Protein AF-A0A7C0UU69-F1 (afdb_monomer_lite)

Radius of gyration: 23.03 Å; chains: 1; bounding box: 56×17×57 Å

Secondary structure (DSSP, 8-state):
-HHHHHHHHHHHHHHHHHHHHHHHHHHHHHHHSPSSSSS----PPPTT--HHHHHHHHHHTTSSS-HHHH--

Foldseek 3Di:
DVVVVVVVVVVVVVVVVVVVVVVVVVVCVVVPDAFDDPDDDDDDDDPPDDLLNVLVSCCVSRVDVHSVVSVD

Sequence (72 aa):
MRVLRTKLLFELFSGVSALCVLAVGLFFWIRLQPAGESGRVEVEIPKGASLKEIAQLLHERGVIKSAKAFEI

pLDDT: mean 88.07, std 9.81, range [56.47, 97.19]

Structure (mmCIF, N/CA/C/O backbone):
data_AF-A0A7C0UU69-F1
#
_entry.id   AF-A0A7C0UU69-F1
#
loop_
_atom_site.group_PDB
_atom_site.id
_atom_site.type_symbol
_atom_site.label_atom_id
_atom_site.label_alt_id
_atom_site.label_comp_id
_atom_site.label_asym_id
_atom_site.label_entity_id
_atom_site.label_seq_id
_atom_site.pdbx_PDB_ins_code
_atom_site.Cartn_x
_atom_site.Cartn_y
_atom_site.Cartn_z
_atom_site.occupancy
_atom_site.B_iso_or_equiv
_atom_site.auth_seq_id
_atom_site.auth_comp_id
_atom_site.auth_asym_id
_atom_site.auth_atom_id
_atom_site.pdbx_PDB_model_num
ATOM 1 N N . MET A 1 1 ? 37.916 -4.901 -36.160 1.00 56.47 1 MET A N 1
ATOM 2 C CA . MET A 1 1 ? 37.410 -5.454 -34.877 1.00 56.47 1 MET A CA 1
ATOM 3 C C . MET A 1 1 ? 37.074 -4.408 -33.794 1.00 56.47 1 MET A C 1
ATOM 5 O O . MET A 1 1 ? 36.197 -4.699 -32.994 1.00 56.47 1 MET A O 1
ATOM 9 N N . ARG A 1 2 ? 37.672 -3.196 -33.745 1.00 61.19 2 ARG A N 1
ATOM 10 C CA . ARG A 1 2 ? 37.313 -2.160 -32.734 1.00 61.19 2 ARG A CA 1
ATOM 11 C C . ARG A 1 2 ? 35.874 -1.630 -32.852 1.00 61.19 2 ARG A C 1
ATOM 13 O O . ARG A 1 2 ? 35.183 -1.544 -31.850 1.00 61.19 2 ARG A O 1
ATOM 20 N N . VAL A 1 3 ? 35.408 -1.358 -34.072 1.00 64.69 3 VAL A N 1
ATOM 21 C CA . VAL A 1 3 ? 34.079 -0.764 -34.342 1.00 64.69 3 VAL A CA 1
ATOM 22 C C . VAL A 1 3 ? 32.910 -1.694 -33.978 1.00 64.69 3 VAL A C 1
ATOM 24 O O . VAL A 1 3 ? 31.842 -1.229 -33.596 1.00 64.69 3 VAL A O 1
ATOM 27 N N . LEU A 1 4 ? 33.125 -3.013 -34.062 1.00 68.31 4 LEU A N 1
ATOM 28 C CA . LEU A 1 4 ? 32.123 -4.029 -33.726 1.00 68.31 4 LEU A CA 1
ATOM 29 C C . LEU A 1 4 ? 31.873 -4.096 -32.210 1.00 68.31 4 LEU A C 1
ATOM 31 O O . LEU A 1 4 ? 30.728 -4.195 -31.791 1.00 68.31 4 LEU A O 1
ATOM 35 N N . ARG A 1 5 ? 32.928 -3.959 -31.391 1.00 74.12 5 ARG A N 1
ATOM 36 C CA . ARG A 1 5 ? 32.819 -3.920 -29.922 1.00 74.12 5 ARG A CA 1
ATOM 37 C C . ARG A 1 5 ? 32.057 -2.691 -29.422 1.00 74.12 5 ARG A C 1
ATOM 39 O O . ARG A 1 5 ? 31.251 -2.823 -28.511 1.00 74.12 5 ARG A O 1
ATOM 46 N N . THR A 1 6 ? 32.271 -1.520 -30.023 1.00 71.31 6 THR A N 1
ATOM 47 C CA . THR A 1 6 ? 31.588 -0.279 -29.615 1.00 71.31 6 THR A CA 1
ATOM 48 C C . THR A 1 6 ? 30.098 -0.290 -29.965 1.00 71.31 6 THR A C 1
ATOM 50 O O . THR A 1 6 ? 29.289 0.167 -29.165 1.00 71.31 6 THR A O 1
ATOM 53 N N . LYS A 1 7 ? 29.716 -0.863 -31.118 1.00 74.81 7 LYS A N 1
ATOM 54 C CA . LYS A 1 7 ? 28.301 -1.067 -31.479 1.00 74.81 7 LYS A CA 1
ATOM 55 C C . LYS A 1 7 ? 27.608 -2.062 -30.546 1.00 74.81 7 LYS A C 1
ATOM 57 O O . LYS A 1 7 ? 26.528 -1.767 -30.056 1.00 74.81 7 LYS A O 1
ATOM 62 N N . LEU A 1 8 ? 28.273 -3.179 -30.234 1.00 77.25 8 LEU A N 1
ATOM 63 C CA . LEU A 1 8 ? 27.783 -4.163 -29.262 1.00 77.25 8 LEU A CA 1
ATOM 64 C C . LEU A 1 8 ? 27.564 -3.549 -27.874 1.00 77.25 8 LEU A C 1
ATOM 66 O O . LEU A 1 8 ? 26.543 -3.806 -27.251 1.00 77.25 8 LEU A O 1
ATOM 70 N N . LEU A 1 9 ? 28.492 -2.709 -27.404 1.00 79.50 9 LEU A N 1
ATOM 71 C CA . LEU A 1 9 ? 28.351 -1.986 -26.135 1.00 79.50 9 LEU A CA 1
ATOM 72 C C . LEU A 1 9 ? 27.158 -1.018 -26.143 1.00 79.50 9 LEU A C 1
ATOM 74 O O . LEU A 1 9 ? 26.451 -0.922 -25.143 1.00 79.50 9 LEU A O 1
ATOM 78 N N . PHE A 1 10 ? 26.918 -0.325 -27.258 1.00 84.94 10 PHE A N 1
ATOM 79 C CA . PHE A 1 10 ? 25.799 0.609 -27.390 1.00 84.94 10 PHE A CA 1
ATOM 80 C C . PHE A 1 10 ? 24.440 -0.106 -27.424 1.00 84.94 10 PHE A C 1
ATOM 82 O O . PHE A 1 10 ? 23.509 0.320 -26.744 1.00 84.94 10 PHE A O 1
ATOM 89 N N . GLU A 1 11 ? 24.332 -1.223 -28.150 1.00 84.25 11 GLU A N 1
ATOM 90 C CA . GLU A 1 11 ? 23.108 -2.033 -28.172 1.00 84.25 11 GLU A CA 1
ATOM 91 C C . GLU A 1 11 ? 22.813 -2.668 -26.812 1.00 84.25 11 GLU A C 1
ATOM 93 O O . GLU A 1 11 ? 21.668 -2.645 -26.358 1.00 84.25 11 GLU A O 1
ATOM 98 N N . LEU A 1 12 ? 23.844 -3.148 -26.107 1.00 86.69 12 LEU A N 1
ATOM 99 C CA . LEU A 1 12 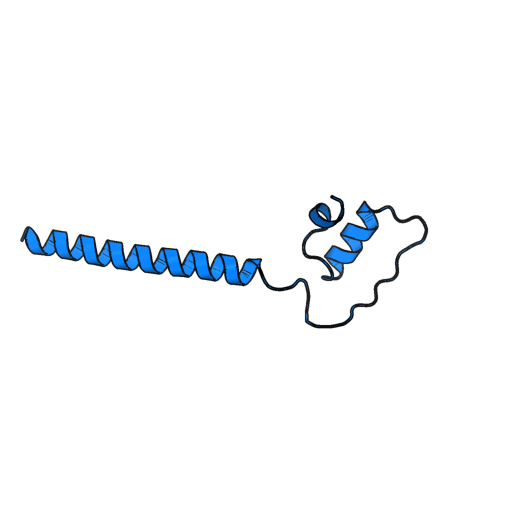? 23.678 -3.670 -24.752 1.00 86.69 12 LEU A CA 1
ATOM 100 C C . LEU A 1 12 ? 23.189 -2.575 -23.791 1.00 86.69 12 LEU A C 1
ATOM 102 O O . LEU A 1 12 ? 22.287 -2.809 -22.991 1.00 86.69 12 LEU A O 1
ATOM 106 N N . PHE A 1 13 ? 23.749 -1.366 -23.893 1.00 90.00 13 PHE A N 1
ATOM 107 C CA . PHE A 1 13 ? 23.352 -0.228 -23.064 1.00 90.00 13 PHE A CA 1
ATOM 108 C C . PHE A 1 13 ? 21.911 0.216 -23.342 1.00 90.00 13 PHE A C 1
ATOM 110 O O . PHE A 1 13 ? 21.148 0.456 -22.407 1.00 90.00 13 PHE A O 1
ATOM 117 N N . SER A 1 14 ? 21.515 0.270 -24.617 1.00 90.62 14 SER A N 1
ATOM 118 C CA . SER A 1 14 ? 20.138 0.563 -25.020 1.00 90.62 14 SER A CA 1
ATOM 119 C C . SER A 1 14 ? 19.158 -0.486 -24.486 1.00 90.62 14 SER A C 1
ATOM 121 O O . SER A 1 14 ? 18.128 -0.119 -23.921 1.00 90.62 14 SER A O 1
ATOM 123 N N . GLY A 1 15 ? 19.508 -1.773 -24.577 1.00 93.00 15 GLY A N 1
ATOM 124 C CA . GLY A 1 15 ? 18.696 -2.863 -24.037 1.00 93.00 15 GLY A CA 1
ATOM 125 C C . GLY A 1 15 ? 18.528 -2.785 -22.517 1.00 93.00 15 GLY A C 1
ATOM 126 O O . GLY A 1 15 ? 17.410 -2.879 -22.013 1.00 93.00 15 GLY A O 1
ATOM 127 N N . VAL A 1 16 ? 19.617 -2.539 -21.780 1.00 95.12 16 VAL A N 1
ATOM 128 C CA . VAL A 1 16 ? 19.570 -2.363 -20.317 1.00 95.12 16 VAL A CA 1
ATOM 129 C C . VAL A 1 16 ? 18.754 -1.128 -19.940 1.00 95.12 16 VAL A C 1
ATOM 131 O O . VAL A 1 16 ? 17.934 -1.193 -19.029 1.00 95.12 16 VAL A O 1
ATOM 134 N N . SER A 1 17 ? 18.921 -0.014 -20.655 1.00 94.50 17 SER A N 1
ATOM 135 C CA . SER A 1 17 ? 18.144 1.205 -20.419 1.00 94.50 17 SER A CA 1
ATOM 136 C C . SER A 1 17 ? 16.644 0.971 -20.622 1.00 94.50 17 SER A C 1
ATOM 138 O O . SER A 1 17 ? 15.853 1.334 -19.752 1.00 94.50 17 SER A O 1
ATOM 140 N N . ALA A 1 18 ? 16.249 0.298 -21.707 1.00 95.81 18 ALA A N 1
ATOM 141 C CA . ALA A 1 18 ? 14.852 -0.048 -21.961 1.00 95.81 18 ALA A CA 1
ATOM 142 C C . ALA A 1 18 ? 14.278 -0.963 -20.867 1.00 95.81 18 ALA A C 1
ATOM 144 O O . ALA A 1 18 ? 13.163 -0.738 -20.393 1.00 95.81 18 ALA A O 1
ATOM 145 N N . LEU A 1 19 ? 15.058 -1.949 -20.412 1.00 96.56 19 LEU A N 1
ATOM 146 C CA . LEU A 1 19 ? 14.668 -2.830 -19.313 1.00 96.56 19 LEU A CA 1
ATOM 147 C C . LEU A 1 19 ? 14.486 -2.055 -18.000 1.00 96.56 19 LEU A C 1
ATOM 149 O O . LEU A 1 19 ? 13.512 -2.284 -17.288 1.00 96.56 19 LEU A O 1
ATOM 153 N N . CYS A 1 20 ? 15.375 -1.106 -17.698 1.00 96.75 20 CYS A N 1
ATOM 154 C CA . CYS A 1 20 ? 15.253 -0.238 -16.527 1.00 96.75 20 CYS A CA 1
ATOM 155 C C . CYS A 1 20 ? 13.982 0.617 -16.585 1.00 96.75 20 CYS A C 1
ATOM 157 O O . CYS A 1 20 ? 13.267 0.709 -15.590 1.00 96.75 20 CYS A O 1
ATOM 159 N N . VAL A 1 21 ? 13.669 1.209 -17.742 1.00 97.19 21 VAL A N 1
ATOM 160 C CA . VAL A 1 21 ? 12.440 2.000 -17.925 1.00 97.19 21 VAL A CA 1
ATOM 161 C C . VAL A 1 21 ? 11.199 1.134 -17.707 1.00 97.19 21 VAL A C 1
A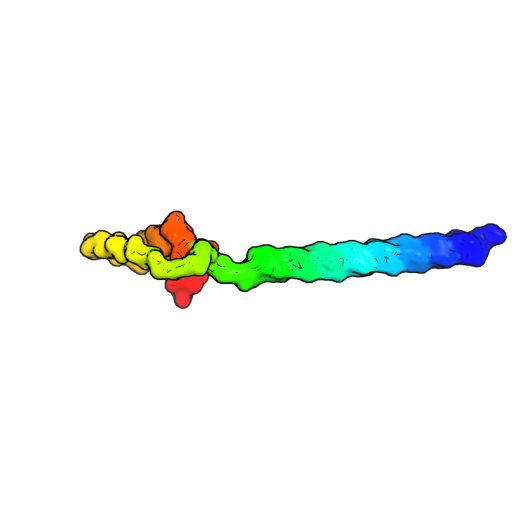TOM 163 O O . VAL A 1 21 ? 10.294 1.537 -16.978 1.00 97.19 21 VAL A O 1
ATOM 166 N N . LEU A 1 22 ? 11.177 -0.077 -18.269 1.00 96.62 22 LEU A N 1
ATOM 167 C CA . LEU A 1 22 ? 10.102 -1.048 -18.051 1.00 96.62 22 LEU A CA 1
ATOM 168 C C . LEU A 1 22 ? 9.966 -1.438 -16.577 1.00 96.62 22 LEU A C 1
ATOM 170 O O . LEU A 1 22 ? 8.861 -1.417 -16.042 1.00 96.62 22 LEU A O 1
ATOM 174 N N . ALA A 1 23 ? 11.075 -1.750 -15.907 1.00 96.56 23 ALA A N 1
ATOM 175 C CA . ALA A 1 23 ? 11.075 -2.129 -14.498 1.00 96.56 23 ALA A CA 1
ATOM 176 C C . ALA A 1 23 ? 10.537 -1.002 -13.605 1.00 96.56 23 ALA A C 1
ATOM 178 O O . ALA A 1 23 ? 9.705 -1.249 -12.732 1.00 96.56 23 ALA A O 1
ATOM 179 N N . VAL A 1 24 ? 10.955 0.242 -13.855 1.00 96.62 24 VAL A N 1
ATOM 180 C CA . VAL A 1 24 ? 10.447 1.419 -13.140 1.00 96.62 24 VAL A CA 1
ATOM 181 C C . VAL A 1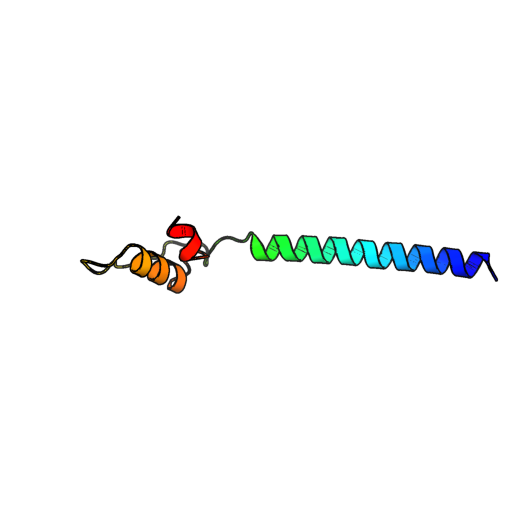 24 ? 8.959 1.620 -13.422 1.00 96.62 24 VAL A C 1
ATOM 183 O O . VAL A 1 24 ? 8.180 1.789 -12.487 1.00 96.62 24 VAL A O 1
ATOM 186 N N . GLY A 1 25 ? 8.538 1.535 -14.685 1.00 95.62 25 GLY A N 1
ATOM 187 C CA . GLY A 1 25 ? 7.131 1.647 -15.066 1.00 95.62 25 GLY A CA 1
ATOM 188 C C . GLY A 1 25 ? 6.249 0.615 -14.360 1.00 95.62 25 GLY A C 1
ATOM 189 O O . GLY A 1 25 ? 5.243 0.978 -13.753 1.00 95.62 25 GLY A O 1
ATOM 190 N N . LEU A 1 26 ? 6.662 -0.656 -14.359 1.00 94.50 26 LEU A N 1
ATOM 191 C CA . LEU A 1 26 ? 5.961 -1.739 -13.663 1.00 94.50 26 LEU A CA 1
ATOM 192 C C . LEU A 1 26 ? 5.931 -1.531 -12.146 1.00 94.50 26 LEU A C 1
ATOM 194 O O . LEU A 1 26 ? 4.901 -1.762 -11.513 1.00 94.50 26 LEU A O 1
ATOM 198 N N . PHE A 1 27 ? 7.031 -1.052 -11.561 1.00 94.00 27 PHE A N 1
ATOM 199 C CA . PHE A 1 27 ? 7.094 -0.734 -10.139 1.00 94.00 27 PHE A CA 1
ATOM 200 C C . PHE A 1 27 ? 6.047 0.318 -9.755 1.00 94.00 27 PHE A C 1
ATOM 202 O O . PHE A 1 27 ? 5.279 0.108 -8.814 1.00 94.00 27 PHE A O 1
ATOM 209 N N . PHE A 1 28 ? 5.966 1.423 -10.500 1.00 93.12 28 PHE A N 1
ATOM 210 C CA . PHE A 1 28 ? 4.955 2.453 -10.258 1.00 93.12 28 PHE A CA 1
ATOM 211 C C . PHE A 1 28 ? 3.540 1.935 -10.518 1.00 93.12 28 PHE A C 1
ATOM 213 O O . PHE A 1 28 ? 2.656 2.175 -9.697 1.00 93.12 28 PHE A O 1
ATOM 220 N N . TRP A 1 29 ? 3.334 1.175 -11.596 1.00 89.94 29 TRP A N 1
ATOM 221 C CA . TRP A 1 29 ? 2.031 0.607 -11.931 1.00 89.94 29 TRP A CA 1
ATOM 222 C C . TRP A 1 29 ? 1.464 -0.220 -10.778 1.00 89.94 29 TRP A C 1
ATOM 224 O O . TRP A 1 29 ? 0.356 0.046 -10.334 1.00 89.94 29 TRP A O 1
ATOM 234 N N . ILE A 1 30 ? 2.243 -1.152 -10.222 1.00 87.00 30 ILE A N 1
ATOM 235 C CA . ILE A 1 30 ? 1.803 -2.021 -9.118 1.00 87.00 30 ILE A CA 1
ATOM 236 C C . ILE A 1 30 ? 1.609 -1.220 -7.821 1.00 87.00 30 ILE A C 1
ATOM 238 O O . ILE A 1 30 ? 0.671 -1.452 -7.056 1.00 87.00 30 ILE A O 1
ATOM 242 N N . ARG A 1 31 ? 2.487 -0.250 -7.540 1.00 86.06 31 ARG A N 1
ATOM 243 C CA . ARG A 1 31 ? 2.461 0.485 -6.265 1.00 86.06 31 ARG A CA 1
ATOM 244 C C . ARG A 1 31 ? 1.334 1.519 -6.196 1.00 86.06 31 ARG A C 1
ATOM 246 O O . ARG A 1 31 ? 0.815 1.742 -5.100 1.00 86.06 31 ARG A O 1
ATOM 253 N N . LEU A 1 32 ? 0.914 2.098 -7.324 1.00 85.38 32 LEU A N 1
ATOM 254 C CA . LEU A 1 32 ? -0.124 3.139 -7.382 1.00 85.38 32 LEU A CA 1
ATOM 255 C C . LEU A 1 32 ? -1.549 2.628 -7.627 1.00 85.38 32 LEU A C 1
ATOM 257 O O . LEU A 1 32 ? -2.470 3.441 -7.634 1.00 85.38 32 LEU A O 1
ATOM 261 N N . GLN A 1 33 ? -1.772 1.318 -7.775 1.00 84.00 33 GLN A N 1
ATOM 262 C CA . GLN A 1 33 ? -3.145 0.796 -7.856 1.00 84.00 33 GLN A CA 1
ATOM 263 C C . GLN A 1 33 ? -3.971 1.198 -6.618 1.00 84.00 33 GLN A C 1
ATOM 265 O O . GLN A 1 33 ? -3.388 1.512 -5.586 1.00 84.00 33 GLN A O 1
ATOM 270 N N . PRO A 1 34 ? -5.305 1.210 -6.655 1.00 78.00 34 PRO A N 1
ATOM 271 C CA . PRO A 1 34 ? -6.117 1.451 -5.460 1.00 78.00 34 PRO A CA 1
ATOM 272 C C . PRO A 1 34 ? -5.859 0.423 -4.342 1.00 78.00 34 PRO A C 1
ATOM 274 O O . PRO A 1 34 ? -5.274 -0.636 -4.577 1.00 78.00 34 PRO A O 1
ATOM 277 N N . ALA A 1 35 ? -6.251 0.747 -3.106 1.00 73.81 35 ALA A N 1
ATOM 278 C CA . ALA A 1 35 ? -6.347 -0.255 -2.043 1.00 73.81 35 ALA A CA 1
ATOM 279 C C . ALA A 1 35 ? -7.620 -1.087 -2.252 1.00 73.81 35 ALA A C 1
ATOM 281 O O . ALA A 1 35 ? -8.679 -0.504 -2.477 1.00 73.81 35 ALA A O 1
ATOM 282 N N . GLY A 1 36 ? -7.505 -2.412 -2.155 1.00 69.38 36 GLY A N 1
ATOM 283 C CA . GLY A 1 36 ? -8.650 -3.323 -2.203 1.00 69.38 36 GLY A CA 1
ATOM 284 C C . GLY A 1 36 ? -9.242 -3.541 -3.598 1.00 69.38 36 GLY A C 1
ATOM 285 O O . GLY A 1 36 ? -8.833 -2.934 -4.591 1.00 69.38 36 GLY A O 1
ATOM 286 N N . GLU A 1 37 ? -10.209 -4.455 -3.667 1.00 69.62 37 GLU A N 1
ATOM 287 C CA . GLU A 1 37 ? -11.060 -4.619 -4.844 1.00 69.62 37 GLU A CA 1
ATOM 288 C C . GLU A 1 37 ? -12.037 -3.443 -4.948 1.00 69.62 37 GLU A C 1
ATOM 290 O O . GLU A 1 37 ? -12.476 -2.875 -3.947 1.00 69.62 37 GLU A O 1
ATOM 295 N N . SER A 1 38 ? -12.390 -3.059 -6.174 1.00 70.50 38 SER A N 1
ATOM 296 C CA . SER A 1 38 ? -13.374 -2.005 -6.413 1.00 70.50 38 SER A CA 1
ATOM 297 C C . SER A 1 38 ? -14.723 -2.384 -5.792 1.00 70.50 38 SER A C 1
ATOM 299 O O . SER A 1 38 ? -15.381 -3.306 -6.270 1.00 70.50 38 SER A O 1
ATOM 301 N N . GLY A 1 39 ? -15.151 -1.674 -4.746 1.00 77.12 39 GLY A N 1
ATOM 302 C CA . GLY A 1 39 ? -16.415 -1.955 -4.067 1.00 77.12 39 GLY A CA 1
ATOM 303 C C . GLY A 1 39 ? -16.610 -1.169 -2.772 1.00 77.12 39 GLY A C 1
ATOM 304 O O . GLY A 1 39 ? -15.742 -0.412 -2.339 1.00 77.12 39 GLY A O 1
ATOM 305 N N . ARG A 1 40 ? -17.782 -1.341 -2.150 1.00 83.25 40 ARG A N 1
ATOM 306 C CA . ARG A 1 40 ? -18.051 -0.867 -0.785 1.00 83.25 40 ARG A CA 1
ATOM 307 C C . ARG A 1 40 ? -17.737 -1.988 0.198 1.00 83.25 40 ARG A C 1
ATOM 309 O O . ARG A 1 40 ? -18.299 -3.071 0.078 1.00 83.25 40 ARG A O 1
ATOM 316 N N . VAL A 1 41 ? -16.883 -1.699 1.174 1.00 87.25 41 VAL A N 1
ATOM 317 C CA . VAL A 1 41 ? -16.573 -2.601 2.288 1.00 87.25 41 VAL A CA 1
ATOM 318 C C . VAL A 1 41 ? -17.218 -2.035 3.545 1.00 87.25 41 VAL A C 1
ATOM 320 O O . VAL A 1 41 ? -16.939 -0.898 3.926 1.00 87.25 41 VAL A O 1
ATOM 323 N N . GLU A 1 42 ? -18.089 -2.814 4.177 1.00 91.06 42 GLU A N 1
ATOM 324 C CA . GLU A 1 42 ? -18.657 -2.464 5.476 1.00 91.06 42 GLU A CA 1
ATOM 325 C C . GLU A 1 42 ? -17.708 -2.917 6.592 1.00 91.06 42 GLU A C 1
ATOM 327 O O . GLU A 1 42 ? -17.237 -4.060 6.620 1.00 91.06 42 GLU A O 1
ATOM 332 N N . VAL A 1 43 ? -17.379 -1.993 7.496 1.00 91.31 43 VAL A N 1
ATOM 333 C CA . VAL A 1 43 ? -16.458 -2.231 8.610 1.00 91.31 43 VAL A CA 1
ATOM 334 C C . VAL A 1 43 ? -17.118 -1.746 9.890 1.00 91.31 43 VAL A C 1
ATOM 336 O O . VAL A 1 43 ? -17.488 -0.580 10.004 1.00 91.31 43 VAL A O 1
ATOM 339 N N . GLU A 1 44 ? -17.251 -2.644 10.859 1.00 95.06 44 GLU A N 1
ATOM 340 C CA . GLU A 1 44 ? -17.758 -2.312 12.184 1.00 95.06 44 GLU A CA 1
ATOM 341 C C . GLU A 1 44 ? -16.604 -1.845 13.074 1.00 95.06 44 GLU A C 1
ATOM 343 O O . GLU A 1 44 ? -15.598 -2.542 13.212 1.00 95.06 44 GLU A O 1
ATOM 348 N N . ILE A 1 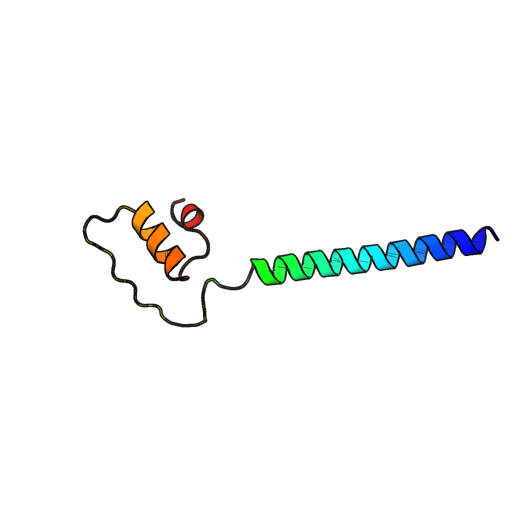45 ? -16.745 -0.658 13.665 1.00 95.75 45 ILE A N 1
ATOM 349 C CA . ILE A 1 45 ? -15.730 -0.074 14.543 1.00 95.75 45 ILE A CA 1
ATOM 350 C C . ILE A 1 45 ? -16.104 -0.351 16.005 1.00 95.75 45 ILE A C 1
ATOM 352 O O . ILE A 1 45 ? -17.128 0.163 16.471 1.00 95.75 45 ILE A O 1
ATOM 356 N N . PRO A 1 46 ? -15.291 -1.120 16.757 1.00 93.25 46 PRO A N 1
ATOM 357 C CA . PRO A 1 46 ? -15.545 -1.368 18.170 1.00 93.25 46 PRO A CA 1
ATOM 358 C C . PRO A 1 46 ? -15.555 -0.070 18.980 1.00 93.25 46 PRO A C 1
ATOM 360 O O . PRO A 1 46 ? -14.749 0.839 18.760 1.00 93.25 46 PRO A O 1
ATOM 363 N N . LYS A 1 47 ? -16.448 0.015 19.971 1.00 95.12 47 LYS A N 1
ATOM 364 C CA . LYS A 1 47 ? -16.481 1.167 20.881 1.00 95.12 47 LYS A CA 1
ATOM 365 C C . LYS A 1 47 ? -15.182 1.249 21.680 1.00 95.12 47 LYS A C 1
ATOM 367 O O . LYS A 1 47 ? -14.737 0.255 22.242 1.00 95.12 47 LYS A O 1
ATOM 372 N N . GLY A 1 48 ? -14.621 2.454 21.766 1.00 95.75 48 GLY A N 1
ATOM 373 C CA . GLY A 1 48 ? -13.374 2.706 22.489 1.00 95.75 48 GLY A CA 1
ATOM 374 C C . GLY A 1 48 ? -12.106 2.316 21.727 1.00 95.75 48 GLY A C 1
ATOM 375 O O . GLY A 1 48 ? -11.026 2.477 22.284 1.00 95.75 48 GLY A O 1
ATOM 376 N N . ALA A 1 49 ? -12.220 1.851 20.475 1.00 95.69 49 ALA A N 1
ATOM 377 C CA . ALA A 1 49 ? -11.059 1.609 19.629 1.00 95.69 49 ALA A CA 1
ATOM 378 C C . ALA A 1 49 ? -10.260 2.904 19.426 1.00 95.69 49 ALA A C 1
ATOM 380 O O . ALA A 1 49 ? -10.802 3.963 19.096 1.00 95.69 49 ALA A O 1
ATOM 381 N N . SER A 1 50 ? -8.954 2.806 19.621 1.00 96.69 50 SER A N 1
ATOM 382 C CA . SER A 1 50 ? -7.998 3.860 19.319 1.00 96.69 50 SER A CA 1
ATOM 383 C C . SER A 1 50 ? -7.846 4.050 17.808 1.00 96.69 50 SER A C 1
ATOM 385 O O . SER A 1 50 ? -8.104 3.144 17.014 1.00 96.69 50 SER A O 1
ATOM 387 N N . LEU A 1 51 ? -7.353 5.221 17.394 1.00 95.62 51 LEU A N 1
ATOM 388 C CA . LEU A 1 51 ? -7.078 5.508 15.981 1.00 95.62 51 LEU A CA 1
ATOM 389 C C . LEU A 1 51 ? -6.147 4.462 15.348 1.00 95.62 51 LEU A C 1
ATOM 391 O O . LEU A 1 51 ? -6.367 4.053 14.213 1.00 95.62 51 LEU A O 1
ATOM 395 N N . LYS A 1 52 ? -5.154 3.987 16.106 1.00 96.12 52 LYS A N 1
ATOM 396 C CA . LYS A 1 52 ? -4.222 2.943 15.674 1.00 96.12 52 LYS A CA 1
ATOM 397 C C . LYS A 1 52 ? -4.932 1.613 15.403 1.00 96.12 52 LYS A C 1
ATOM 399 O O . LYS A 1 52 ? -4.678 0.974 14.388 1.00 96.12 52 LYS A O 1
ATOM 404 N N . GLU A 1 53 ? -5.847 1.209 16.282 1.00 96.44 53 GLU A N 1
ATOM 405 C CA . GLU A 1 53 ? -6.640 -0.015 16.098 1.00 96.44 53 GLU A CA 1
ATOM 406 C C . GLU A 1 53 ? -7.591 0.107 14.904 1.00 96.44 53 GLU A C 1
ATOM 408 O O . GLU A 1 53 ? -7.718 -0.832 14.122 1.00 96.44 53 GLU A O 1
ATOM 413 N N . ILE A 1 54 ? -8.198 1.282 14.706 1.00 96.38 54 ILE A N 1
ATOM 414 C CA . ILE A 1 54 ? -9.032 1.565 13.531 1.00 96.38 54 ILE A CA 1
ATOM 415 C C . ILE A 1 54 ? -8.197 1.492 12.249 1.00 96.38 54 ILE A C 1
ATOM 417 O O . ILE A 1 54 ? -8.599 0.835 11.291 1.00 96.38 54 ILE A O 1
ATOM 421 N N . ALA A 1 55 ? -7.026 2.130 12.222 1.00 96.50 55 ALA A N 1
ATOM 422 C CA . ALA A 1 55 ? -6.135 2.120 11.068 1.00 96.50 55 ALA A CA 1
ATOM 423 C C . ALA A 1 55 ? -5.710 0.690 10.707 1.00 96.50 55 ALA A C 1
ATOM 425 O O . ALA A 1 55 ? -5.720 0.299 9.538 1.00 96.50 55 ALA A O 1
ATOM 426 N N . GLN A 1 56 ? -5.391 -0.118 11.715 1.00 96.38 56 GLN A N 1
ATOM 427 C CA . GLN A 1 56 ? -5.017 -1.509 11.518 1.00 96.38 56 GLN A CA 1
ATOM 428 C C . GLN A 1 56 ? -6.190 -2.347 10.993 1.00 96.38 56 GLN A C 1
ATOM 430 O O . GLN A 1 56 ? -6.029 -3.049 9.997 1.00 96.38 56 GLN A O 1
ATOM 435 N N . LEU A 1 57 ? -7.386 -2.177 11.562 1.00 95.31 57 LEU A N 1
ATOM 436 C CA . LEU A 1 57 ? -8.608 -2.833 11.094 1.00 95.31 57 LEU A CA 1
ATOM 437 C C . LEU A 1 57 ? -8.922 -2.488 9.630 1.00 95.31 57 LEU A C 1
ATOM 439 O O . LEU A 1 57 ? -9.207 -3.373 8.825 1.00 95.31 57 LEU A O 1
ATOM 443 N N . LEU A 1 58 ? -8.848 -1.209 9.255 1.00 94.12 58 LEU A N 1
ATOM 444 C CA . LEU A 1 58 ? -9.091 -0.774 7.877 1.00 94.12 58 LEU A CA 1
ATOM 445 C C . LEU A 1 58 ? -8.048 -1.338 6.904 1.00 94.12 58 LEU A C 1
ATOM 447 O O . LEU A 1 58 ? -8.381 -1.659 5.761 1.00 94.12 58 LEU A O 1
ATOM 451 N N . HIS A 1 59 ? -6.794 -1.463 7.343 1.00 93.50 59 HIS A N 1
ATOM 452 C CA . HIS A 1 59 ? -5.728 -2.040 6.533 1.00 93.50 59 HIS A CA 1
ATOM 453 C C . HIS A 1 59 ? -5.933 -3.542 6.310 1.00 93.50 59 HIS A C 1
ATOM 455 O O . HIS A 1 59 ? -5.853 -4.008 5.175 1.00 93.50 59 HIS A O 1
ATOM 461 N N . GLU A 1 60 ? -6.271 -4.281 7.367 1.00 92.31 60 GLU A N 1
ATOM 462 C CA . GLU A 1 60 ? -6.569 -5.717 7.310 1.00 92.31 60 GLU A CA 1
ATOM 463 C C . GLU A 1 60 ? -7.779 -6.023 6.419 1.00 92.31 60 GLU A C 1
ATOM 465 O O . GLU A 1 60 ? -7.785 -7.014 5.692 1.00 92.31 60 GLU A O 1
ATOM 470 N N . ARG A 1 61 ? -8.786 -5.141 6.413 1.00 90.88 61 ARG A N 1
ATOM 471 C CA . ARG A 1 61 ? -9.953 -5.233 5.520 1.00 90.88 61 ARG A CA 1
ATOM 472 C C . ARG A 1 61 ? -9.676 -4.758 4.089 1.00 90.88 61 ARG A C 1
ATOM 474 O O . ARG A 1 61 ? -10.594 -4.736 3.275 1.00 90.88 61 ARG A O 1
ATOM 481 N N . GLY A 1 62 ? -8.444 -4.353 3.775 1.00 90.00 62 GLY A N 1
ATOM 482 C CA . GLY A 1 62 ? -8.044 -3.897 2.443 1.00 90.00 62 GLY A CA 1
ATOM 483 C C . GLY A 1 62 ? -8.618 -2.538 2.034 1.00 90.00 62 GLY A C 1
ATOM 484 O O . GLY A 1 62 ? -8.461 -2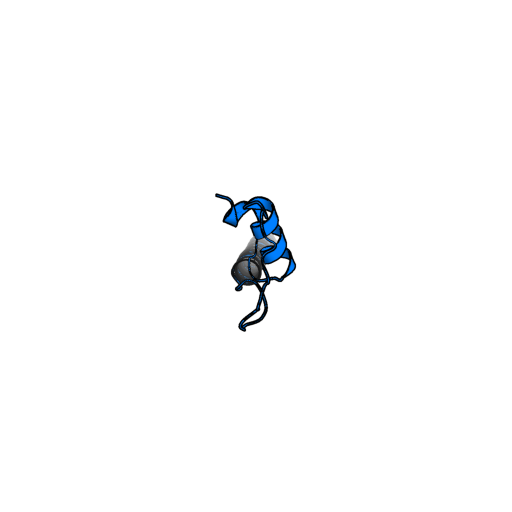.141 0.883 1.00 90.00 62 GLY A O 1
ATOM 485 N N . VAL A 1 63 ? -9.251 -1.809 2.960 1.00 91.44 63 VAL A N 1
ATOM 486 C CA . VAL A 1 63 ? -9.850 -0.488 2.706 1.00 91.44 63 VAL A CA 1
ATOM 487 C C . VAL A 1 63 ? -8.766 0.575 2.531 1.00 91.44 63 VAL A C 1
ATOM 489 O O . VAL A 1 63 ? -8.914 1.499 1.735 1.00 91.44 63 VAL A O 1
ATOM 492 N N . ILE A 1 64 ? -7.646 0.431 3.247 1.00 91.50 64 ILE A N 1
ATOM 493 C CA . ILE A 1 64 ? -6.482 1.317 3.137 1.00 91.50 64 ILE A CA 1
ATOM 494 C C . ILE A 1 64 ? -5.190 0.523 2.905 1.00 91.50 64 ILE A C 1
ATOM 496 O O . ILE A 1 64 ? -5.021 -0.601 3.375 1.00 91.50 64 ILE A O 1
ATOM 500 N N . LYS A 1 65 ? -4.221 1.130 2.209 1.00 89.62 65 LYS A N 1
ATOM 501 C CA . LYS A 1 65 ? -2.929 0.485 1.904 1.00 89.62 65 LYS A CA 1
ATOM 502 C C . LYS A 1 65 ? -1.948 0.423 3.069 1.00 89.62 65 LYS A C 1
ATOM 504 O O . LYS A 1 65 ? -1.009 -0.364 3.017 1.00 89.62 65 LYS A O 1
ATOM 509 N N . SER A 1 66 ? -2.086 1.309 4.048 1.00 91.44 66 SER A N 1
ATOM 510 C CA . SER A 1 66 ? -1.121 1.457 5.134 1.00 91.44 66 SER A CA 1
ATOM 511 C C . SER A 1 66 ? -1.802 2.067 6.348 1.00 91.44 66 SER A C 1
ATOM 513 O O . SER A 1 66 ? -2.264 3.204 6.274 1.00 91.44 66 SER A O 1
ATOM 515 N N . ALA A 1 67 ? -1.813 1.330 7.462 1.00 95.06 67 ALA A N 1
ATOM 516 C CA . ALA A 1 67 ? -2.301 1.831 8.746 1.00 95.06 67 ALA A CA 1
ATOM 517 C C . ALA A 1 67 ? -1.507 3.067 9.196 1.00 95.06 67 ALA A C 1
ATOM 519 O O . ALA A 1 67 ? -2.074 4.117 9.472 1.00 95.06 67 ALA A O 1
ATOM 520 N N . LYS A 1 68 ? -0.173 2.995 9.118 1.00 94.38 68 LYS A N 1
ATOM 521 C CA . LYS A 1 68 ? 0.700 4.086 9.559 1.00 94.38 68 LYS A CA 1
ATOM 522 C C . LYS A 1 68 ? 0.467 5.388 8.800 1.00 94.38 68 LYS A C 1
ATOM 524 O O . LYS A 1 68 ? 0.541 6.436 9.413 1.00 94.38 68 LYS A O 1
ATOM 529 N N . ALA A 1 69 ? 0.219 5.332 7.488 1.00 92.06 69 ALA A N 1
ATOM 530 C CA . ALA A 1 69 ? -0.031 6.534 6.684 1.00 92.06 69 ALA A CA 1
ATOM 531 C C . ALA A 1 69 ? -1.390 7.186 6.989 1.00 92.06 69 ALA A C 1
ATOM 533 O O . ALA A 1 69 ? -1.570 8.362 6.706 1.00 92.06 69 ALA A O 1
ATOM 534 N N . PHE A 1 70 ? -2.330 6.418 7.537 1.00 93.69 70 PHE A N 1
ATOM 535 C CA . PHE A 1 70 ? -3.654 6.883 7.939 1.00 93.69 70 PHE A CA 1
ATOM 536 C C . PHE A 1 70 ? -3.660 7.51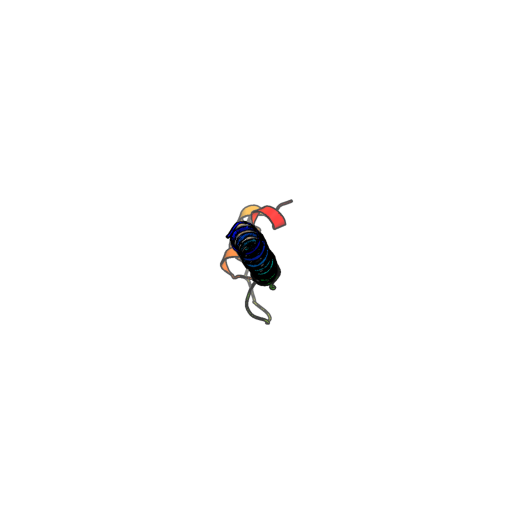3 9.340 1.00 93.69 70 PHE A C 1
ATOM 538 O O . PHE A 1 70 ? -4.541 8.301 9.658 1.00 93.69 70 PHE A O 1
ATOM 545 N N . GLU A 1 71 ? -2.679 7.169 10.174 1.00 91.00 71 GLU A N 1
ATOM 546 C CA . GLU A 1 71 ? -2.505 7.727 11.521 1.00 91.00 71 GLU A CA 1
ATOM 547 C C . GLU A 1 71 ? -1.849 9.124 11.538 1.00 91.00 71 GLU A C 1
ATOM 549 O O . GLU A 1 71 ? -1.773 9.725 12.610 1.00 91.00 71 GLU A O 1
ATOM 554 N N . ILE A 1 72 ? -1.335 9.611 10.397 1.00 86.06 72 ILE A N 1
ATOM 555 C CA . ILE A 1 72 ? -0.556 10.864 10.274 1.00 86.06 72 ILE A CA 1
ATOM 556 C C . ILE A 1 72 ? -1.449 12.048 9.912 1.00 86.06 72 ILE A C 1
ATOM 558 O O . ILE A 1 72 ? -2.320 11.874 9.031 1.00 86.06 72 ILE A O 1
#